Protein AF-A0A0C9YGK8-F1 (afdb_monomer_lite)

Structure (mmCIF, N/CA/C/O backbone):
data_AF-A0A0C9YGK8-F1
#
_entry.id   AF-A0A0C9YGK8-F1
#
loop_
_atom_site.group_PDB
_atom_site.id
_atom_site.type_symbol
_atom_site.label_atom_id
_atom_site.label_alt_id
_atom_site.label_comp_id
_atom_site.label_asym_id
_atom_site.label_entity_id
_atom_site.label_seq_id
_atom_site.pdbx_PDB_ins_code
_atom_site.Cartn_x
_atom_site.Cartn_y
_atom_site.Cartn_z
_atom_site.occupancy
_atom_site.B_iso_or_equiv
_atom_site.auth_seq_id
_atom_site.auth_comp_id
_atom_site.auth_asym_id
_atom_site.auth_atom_id
_atom_site.pdbx_PDB_model_num
ATOM 1 N N . ILE A 1 1 ? -6.497 5.116 15.812 1.00 71.75 1 ILE A N 1
ATOM 2 C CA . ILE A 1 1 ? -5.625 4.106 15.152 1.00 71.75 1 ILE A CA 1
ATOM 3 C C . ILE A 1 1 ? -4.418 4.840 14.578 1.00 71.75 1 ILE A 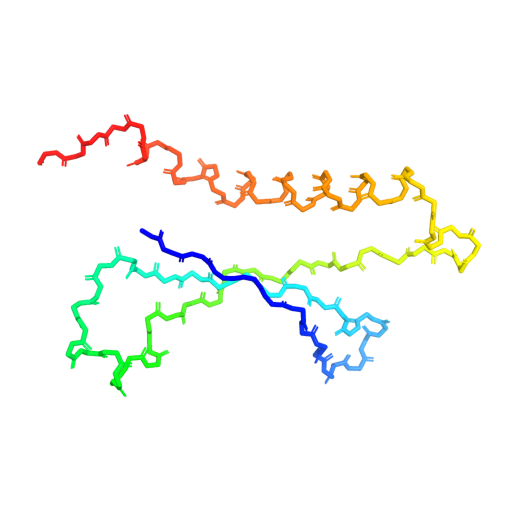C 1
ATOM 5 O O . ILE A 1 1 ? -4.626 5.854 13.929 1.00 71.75 1 ILE A O 1
ATOM 9 N N . ILE A 1 2 ? -3.193 4.381 14.843 1.00 76.12 2 ILE A N 1
ATOM 10 C CA . ILE A 1 2 ? -1.950 4.921 14.265 1.00 76.12 2 ILE A CA 1
ATOM 11 C C . ILE A 1 2 ? -1.329 3.832 13.388 1.00 76.12 2 ILE A C 1
ATOM 13 O O . ILE A 1 2 ? -1.400 2.651 13.723 1.00 76.12 2 ILE A O 1
ATOM 17 N N . ILE A 1 3 ? -0.746 4.219 12.254 1.00 74.94 3 ILE A N 1
ATOM 18 C CA . ILE A 1 3 ? -0.103 3.295 11.317 1.00 74.94 3 ILE A CA 1
ATOM 19 C C . ILE A 1 3 ? 1.329 3.746 11.068 1.00 74.94 3 ILE A C 1
ATOM 21 O O . ILE A 1 3 ? 1.577 4.931 10.858 1.00 74.94 3 ILE A O 1
ATOM 25 N N . GLY A 1 4 ? 2.250 2.786 11.055 1.00 77.44 4 GLY A N 1
ATOM 26 C CA . GLY A 1 4 ? 3.630 2.986 10.632 1.00 77.44 4 GLY A CA 1
ATOM 27 C C . GLY A 1 4 ? 3.972 2.043 9.488 1.00 77.44 4 GLY A C 1
ATOM 28 O O . GLY A 1 4 ? 3.590 0.878 9.509 1.00 77.44 4 GLY A O 1
ATOM 29 N N . SER A 1 5 ? 4.693 2.531 8.487 1.00 72.31 5 SER A N 1
ATOM 30 C CA . SER A 1 5 ? 5.299 1.691 7.455 1.00 72.31 5 SER A CA 1
ATOM 31 C C . SER A 1 5 ? 6.787 1.984 7.446 1.00 72.31 5 SER A C 1
ATOM 33 O O . SER A 1 5 ? 7.173 3.149 7.407 1.00 72.31 5 SER A O 1
ATOM 35 N N . ASP A 1 6 ? 7.603 0.936 7.460 1.00 73.25 6 ASP A N 1
ATOM 36 C CA . ASP A 1 6 ? 9.056 1.054 7.339 1.00 73.25 6 ASP A CA 1
ATOM 37 C C . ASP A 1 6 ? 9.557 0.217 6.159 1.00 73.25 6 ASP A C 1
ATOM 39 O O . ASP A 1 6 ? 8.905 -0.744 5.743 1.00 73.25 6 ASP A O 1
ATOM 43 N N . LYS A 1 7 ? 10.697 0.593 5.573 1.00 66.50 7 LYS A N 1
ATOM 44 C CA . LYS A 1 7 ? 11.314 -0.182 4.493 1.00 66.50 7 LYS A CA 1
ATOM 45 C C . LYS A 1 7 ? 12.213 -1.252 5.101 1.00 66.50 7 LYS A C 1
ATOM 47 O O . LYS A 1 7 ? 13.378 -0.984 5.376 1.00 66.50 7 LYS A O 1
ATOM 52 N N . THR A 1 8 ? 11.717 -2.484 5.204 1.00 64.00 8 THR A N 1
ATOM 53 C CA . THR A 1 8 ? 12.505 -3.594 5.751 1.00 64.00 8 THR A CA 1
ATOM 54 C C . THR A 1 8 ? 12.953 -4.578 4.669 1.00 64.00 8 THR A C 1
ATOM 56 O O . THR A 1 8 ? 12.284 -4.832 3.665 1.00 64.00 8 THR A O 1
ATOM 59 N N . THR A 1 9 ? 14.152 -5.124 4.854 1.00 55.41 9 THR A N 1
ATOM 60 C CA . THR A 1 9 ? 14.666 -6.230 4.040 1.00 55.41 9 THR A CA 1
ATOM 61 C C . THR A 1 9 ? 14.589 -7.483 4.898 1.00 55.41 9 THR A C 1
ATOM 63 O O . THR A 1 9 ? 15.244 -7.554 5.933 1.00 55.41 9 THR A O 1
ATOM 66 N N . VAL A 1 10 ? 13.764 -8.448 4.503 1.00 56.59 10 VAL A N 1
ATOM 67 C CA . VAL A 1 10 ? 13.618 -9.728 5.203 1.00 56.59 10 VAL A CA 1
ATOM 68 C C . VAL A 1 10 ? 14.525 -10.736 4.506 1.00 56.59 10 VAL A C 1
ATOM 70 O O . VAL A 1 10 ? 14.397 -10.943 3.305 1.00 56.59 10 VAL A O 1
ATOM 73 N N . SER A 1 11 ? 15.458 -11.361 5.223 1.00 48.78 11 SER A N 1
ATOM 74 C CA . SER A 1 11 ? 16.337 -12.395 4.669 1.00 48.78 11 SER A CA 1
ATOM 75 C C . SER A 1 11 ? 15.621 -13.750 4.610 1.00 48.78 11 SER A C 1
ATOM 77 O O . SER A 1 11 ? 15.809 -14.585 5.489 1.00 48.78 11 SER A O 1
ATOM 79 N N . VAL A 1 12 ? 14.781 -13.980 3.596 1.00 55.84 12 VAL A N 1
ATOM 80 C CA . VAL A 1 12 ? 14.173 -15.298 3.319 1.00 55.84 12 VAL A CA 1
ATOM 81 C C . VAL A 1 12 ? 14.510 -15.702 1.885 1.00 55.84 12 VAL A C 1
ATOM 83 O O . VAL A 1 12 ? 14.266 -14.948 0.962 1.00 55.84 12 VAL A O 1
ATOM 86 N N . ALA A 1 13 ? 15.081 -16.887 1.676 1.00 46.91 13 ALA A N 1
ATOM 87 C CA . ALA A 1 13 ? 15.797 -17.306 0.460 1.00 46.91 13 ALA A CA 1
ATOM 88 C C . ALA A 1 13 ? 15.010 -17.394 -0.883 1.00 46.91 13 ALA A C 1
ATOM 90 O O . ALA A 1 13 ? 15.457 -18.076 -1.801 1.00 46.91 13 ALA A O 1
ATOM 91 N N . MET A 1 14 ? 13.880 -16.704 -1.064 1.00 51.38 14 MET A N 1
ATOM 92 C CA . MET A 1 14 ? 13.110 -16.675 -2.317 1.00 51.38 14 MET A CA 1
ATOM 93 C C . MET A 1 14 ? 13.122 -15.286 -2.966 1.00 51.38 14 MET A C 1
ATOM 95 O O . MET A 1 14 ? 12.180 -14.536 -2.767 1.00 51.38 14 MET A O 1
ATOM 99 N N . GLY A 1 15 ? 14.147 -14.960 -3.771 1.00 61.78 15 GLY A N 1
ATOM 100 C CA . GLY A 1 15 ? 14.168 -13.980 -4.892 1.00 61.78 15 GLY A CA 1
ATOM 101 C C . GLY A 1 15 ? 13.757 -12.498 -4.679 1.00 61.78 15 GLY A C 1
ATOM 102 O O . GLY A 1 15 ? 14.362 -11.579 -5.250 1.00 61.78 15 GLY A O 1
ATOM 103 N N . GLN A 1 16 ? 12.738 -12.218 -3.871 1.00 60.12 16 GLN A N 1
ATOM 104 C CA . GLN A 1 16 ? 12.293 -10.912 -3.411 1.00 60.12 16 GLN A CA 1
ATOM 105 C C . GLN A 1 16 ? 12.383 -10.843 -1.880 1.00 60.12 16 GLN A C 1
ATOM 107 O O . GLN A 1 16 ? 11.511 -11.333 -1.176 1.00 60.12 16 GLN A O 1
ATOM 112 N N . ASN A 1 17 ? 13.433 -10.180 -1.386 1.00 67.38 17 ASN A N 1
ATOM 113 C CA . ASN A 1 17 ? 13.654 -9.924 0.046 1.00 67.38 17 ASN A CA 1
ATOM 114 C C . ASN A 1 17 ? 13.153 -8.559 0.524 1.00 67.38 17 ASN A C 1
ATOM 116 O O . ASN A 1 17 ? 13.221 -8.260 1.714 1.00 67.38 17 ASN A O 1
ATOM 120 N N . ASN A 1 18 ? 12.699 -7.698 -0.387 1.00 73.81 18 ASN A N 1
ATOM 121 C CA . ASN A 1 18 ? 12.412 -6.309 -0.056 1.00 73.81 18 ASN A CA 1
ATOM 122 C C . ASN A 1 18 ? 10.905 -6.116 0.053 1.00 73.81 18 ASN A C 1
ATOM 124 O O . ASN A 1 18 ? 10.199 -6.205 -0.955 1.00 73.81 18 ASN A O 1
ATOM 128 N N . TYR A 1 19 ? 10.447 -5.795 1.259 1.00 79.88 19 TYR A N 1
ATOM 129 C CA . TYR A 1 19 ? 9.039 -5.578 1.556 1.00 79.88 19 TYR A CA 1
ATOM 130 C C . TYR A 1 19 ? 8.848 -4.270 2.322 1.00 79.88 19 TYR A C 1
ATOM 132 O O . TYR A 1 19 ? 9.755 -3.765 2.981 1.00 79.88 19 TYR A O 1
ATOM 140 N N . TRP A 1 20 ? 7.648 -3.711 2.239 1.00 79.38 20 TRP A N 1
ATOM 141 C CA . TRP A 1 20 ? 7.195 -2.674 3.162 1.00 79.38 20 TRP A CA 1
ATOM 142 C C . TRP A 1 20 ? 6.203 -3.291 4.144 1.00 79.38 20 TRP A C 1
ATOM 144 O O . TRP A 1 20 ? 5.035 -3.468 3.786 1.00 79.38 20 TRP A O 1
ATOM 154 N N . PRO A 1 21 ? 6.636 -3.691 5.353 1.00 83.06 21 PRO A N 1
ATOM 155 C CA . PRO A 1 21 ? 5.708 -4.038 6.413 1.00 83.06 21 PRO A CA 1
ATOM 156 C C . PRO A 1 21 ? 4.863 -2.826 6.797 1.00 83.06 21 PRO A C 1
ATOM 158 O O . PRO A 1 21 ? 5.369 -1.720 6.996 1.00 83.06 21 PRO A O 1
ATOM 161 N N . VAL A 1 22 ? 3.566 -3.067 6.934 1.00 84.00 22 VAL A N 1
ATOM 162 C CA . VAL A 1 22 ? 2.601 -2.111 7.467 1.00 84.00 22 VAL A CA 1
ATOM 163 C C . VAL A 1 22 ? 2.267 -2.540 8.887 1.00 84.00 22 VAL A C 1
ATOM 165 O O . VAL A 1 22 ? 1.789 -3.652 9.106 1.00 84.00 22 VAL A O 1
ATOM 168 N N . TYR A 1 23 ? 2.511 -1.658 9.846 1.00 83.75 23 TYR A N 1
ATOM 169 C CA . TYR A 1 23 ? 2.235 -1.853 11.263 1.00 83.75 23 TYR A CA 1
ATOM 170 C C . TYR A 1 23 ? 1.029 -1.027 11.697 1.00 83.75 23 TYR A C 1
ATOM 172 O O . TYR A 1 23 ? 0.899 0.141 11.335 1.00 83.75 23 TYR A O 1
ATOM 180 N N . LEU A 1 24 ? 0.175 -1.622 12.521 1.00 81.06 24 LEU A N 1
ATOM 181 C CA . LEU A 1 24 ? -1.021 -1.006 13.077 1.00 81.06 24 LEU A CA 1
ATOM 182 C C . LEU A 1 24 ? -0.910 -0.927 14.598 1.00 81.06 24 LEU A C 1
ATOM 184 O O . LEU A 1 24 ? -0.606 -1.933 15.238 1.00 81.06 24 LEU A O 1
ATOM 188 N N . SER A 1 25 ? -1.213 0.233 15.179 1.00 77.81 25 SER A N 1
ATOM 189 C CA . SER A 1 25 ? -1.356 0.398 16.625 1.00 77.81 25 SER A CA 1
ATOM 190 C C . SER A 1 25 ? -2.637 1.135 17.018 1.00 77.81 25 SER A C 1
ATOM 192 O O . SER A 1 25 ? -3.213 1.940 16.274 1.00 77.81 25 SER A O 1
ATOM 194 N N . ILE A 1 26 ? -3.125 0.843 18.223 1.00 70.81 26 ILE A N 1
ATOM 195 C CA . ILE A 1 26 ? -4.293 1.512 18.796 1.00 70.81 26 ILE A CA 1
ATOM 196 C C . ILE A 1 26 ? -3.832 2.878 19.311 1.00 70.81 26 ILE A C 1
ATOM 198 O O . ILE A 1 26 ? -3.231 3.004 20.371 1.00 70.81 26 ILE A O 1
ATOM 202 N N . GLY A 1 27 ? -4.072 3.917 18.515 1.00 63.25 27 GLY A N 1
ATOM 203 C CA . GLY A 1 27 ? -3.736 5.298 18.859 1.00 63.25 27 GLY A CA 1
ATOM 204 C C . GLY A 1 27 ? -4.655 5.875 19.928 1.00 63.25 27 GLY A C 1
ATOM 205 O O . GLY A 1 27 ? -5.562 6.612 19.569 1.00 63.25 27 GLY A O 1
ATOM 206 N N . ASN A 1 28 ? -4.453 5.475 21.185 1.00 56.81 28 ASN A N 1
ATOM 207 C CA . ASN A 1 28 ? -4.872 6.167 22.412 1.00 56.81 28 ASN A CA 1
ATOM 208 C C . ASN A 1 28 ? -4.292 5.449 23.653 1.00 56.81 28 ASN A C 1
ATOM 210 O O . ASN A 1 28 ? -5.011 5.125 24.596 1.00 56.81 28 ASN A O 1
ATOM 214 N N . ILE A 1 29 ? -3.005 5.095 23.629 1.00 55.44 29 ILE A N 1
ATOM 215 C CA . ILE A 1 29 ? -2.355 4.450 24.777 1.00 55.44 29 ILE A CA 1
ATOM 216 C C . ILE A 1 29 ? -1.689 5.564 25.579 1.00 55.44 29 ILE A C 1
ATOM 218 O O . ILE A 1 29 ? -0.766 6.216 25.093 1.00 55.44 29 ILE A O 1
ATOM 222 N N . HIS A 1 30 ? -2.203 5.820 26.781 1.00 51.53 30 HIS A N 1
ATOM 223 C CA . HIS A 1 30 ? -1.670 6.835 27.683 1.00 51.53 30 HIS A CA 1
ATOM 224 C C . HIS A 1 30 ? -0.169 6.591 27.927 1.00 51.53 30 HIS A C 1
ATOM 226 O O . HIS A 1 30 ? 0.259 5.453 28.131 1.00 51.53 30 HIS A O 1
ATOM 232 N N . ASN A 1 31 ? 0.617 7.672 27.888 1.00 55.09 31 ASN A N 1
ATOM 233 C CA . ASN A 1 31 ? 2.088 7.713 27.862 1.00 55.09 31 ASN A CA 1
ATOM 234 C C . ASN A 1 31 ? 2.778 6.784 28.889 1.00 55.09 31 ASN A C 1
ATOM 236 O O . ASN A 1 31 ? 3.856 6.258 28.640 1.00 55.09 31 ASN A O 1
ATOM 240 N N . ASN A 1 32 ? 2.113 6.499 30.011 1.00 54.06 32 ASN A N 1
ATOM 241 C CA . ASN A 1 32 ? 2.624 5.654 31.091 1.00 54.06 32 ASN A CA 1
ATOM 242 C C . ASN A 1 32 ? 2.747 4.148 30.748 1.00 54.06 32 ASN A C 1
ATOM 244 O O . ASN A 1 32 ? 3.348 3.397 31.508 1.00 54.06 32 ASN A O 1
ATOM 248 N N . VAL A 1 33 ? 2.185 3.686 29.620 1.00 52.75 33 VAL A N 1
ATOM 249 C CA . VAL A 1 33 ? 2.189 2.265 29.197 1.00 52.75 33 VAL A CA 1
ATOM 250 C C . VAL A 1 33 ? 3.083 2.021 27.966 1.00 52.75 33 VAL A C 1
ATOM 252 O O . VAL A 1 33 ? 3.300 0.876 27.574 1.00 52.75 33 VAL A O 1
ATOM 255 N N . GLN A 1 34 ? 3.679 3.066 27.372 1.00 53.03 34 GLN A N 1
ATOM 256 C CA . GLN A 1 34 ? 4.541 2.939 26.182 1.00 53.03 34 GLN A CA 1
ATOM 257 C C . GLN A 1 34 ? 5.735 1.995 26.389 1.00 53.03 34 GLN A C 1
ATOM 259 O O . GLN A 1 34 ? 6.123 1.286 25.463 1.00 53.03 34 GLN A O 1
ATOM 264 N N . GLN A 1 35 ? 6.277 1.922 27.607 1.00 56.59 35 GLN A N 1
ATOM 265 C CA . GLN A 1 35 ? 7.455 1.106 27.905 1.00 56.59 35 GLN A CA 1
ATOM 266 C C . GLN A 1 35 ? 7.144 -0.390 28.106 1.00 56.59 35 GLN A C 1
ATOM 268 O O . GLN A 1 35 ? 8.047 -1.215 28.020 1.00 56.59 35 GLN A O 1
ATOM 273 N N . ALA A 1 36 ? 5.874 -0.762 28.317 1.00 53.50 36 ALA A N 1
ATOM 274 C CA . ALA A 1 36 ? 5.455 -2.148 28.566 1.00 53.50 36 ALA A CA 1
ATOM 275 C C . ALA A 1 36 ? 4.841 -2.849 27.332 1.00 53.50 36 ALA A C 1
ATOM 277 O O . ALA A 1 36 ? 4.514 -4.034 27.389 1.00 53.50 36 ALA A O 1
ATOM 278 N N . HIS A 1 37 ? 4.653 -2.141 26.210 1.00 57.59 37 HIS A N 1
ATOM 279 C CA . HIS A 1 37 ? 3.656 -2.515 25.202 1.00 57.59 37 HIS A CA 1
ATOM 280 C C . HIS A 1 37 ? 4.216 -2.987 23.843 1.00 57.59 37 HIS A C 1
ATOM 282 O O . HIS A 1 37 ? 3.731 -2.580 22.786 1.00 57.59 37 HIS A O 1
ATOM 288 N N . TRP A 1 38 ? 5.130 -3.962 23.828 1.00 55.06 38 TRP A N 1
ATOM 289 C CA . TRP A 1 38 ? 5.464 -4.709 22.594 1.00 55.06 38 TRP A CA 1
ATOM 290 C C . TRP A 1 38 ? 4.234 -5.359 21.911 1.00 55.06 38 TRP A C 1
ATOM 292 O O . TRP A 1 38 ? 4.268 -5.651 20.722 1.00 55.06 38 TRP A O 1
ATOM 302 N N . ASN A 1 39 ? 3.104 -5.516 22.618 1.00 56.72 39 ASN A N 1
ATOM 303 C CA . ASN A 1 39 ? 1.865 -6.099 22.081 1.00 56.72 39 ASN A CA 1
ATOM 304 C C . ASN A 1 39 ? 0.913 -5.131 21.336 1.00 56.72 39 ASN A C 1
ATOM 306 O O . ASN A 1 39 ? -0.138 -5.573 20.870 1.00 56.72 39 ASN A O 1
ATOM 310 N N . ALA A 1 40 ? 1.220 -3.828 21.246 1.00 64.75 40 ALA A N 1
ATOM 311 C CA . ALA A 1 40 ? 0.284 -2.798 20.733 1.00 64.75 40 ALA A CA 1
ATOM 312 C C . ALA A 1 40 ? 0.390 -2.663 19.230 1.00 64.75 40 ALA A C 1
ATOM 314 O O . ALA A 1 40 ? -0.501 -2.113 18.588 1.00 64.75 40 ALA A O 1
ATOM 315 N N . ILE A 1 41 ? 1.523 -3.112 18.706 1.00 71.44 41 ILE A N 1
ATOM 316 C CA . ILE A 1 41 ? 1.904 -2.999 17.321 1.00 71.44 41 ILE A CA 1
ATOM 317 C C . ILE A 1 41 ? 1.643 -4.368 16.709 1.00 71.44 41 ILE A C 1
ATOM 319 O O . ILE A 1 41 ? 2.283 -5.359 17.057 1.00 71.44 41 ILE A O 1
ATOM 323 N N . LYS A 1 42 ? 0.663 -4.434 15.814 1.00 79.50 42 LYS A N 1
ATOM 324 C CA . LYS A 1 42 ? 0.370 -5.630 15.029 1.00 79.50 42 LYS A CA 1
ATOM 325 C C . LYS A 1 42 ? 0.857 -5.410 13.607 1.00 79.50 42 LYS A C 1
ATOM 327 O O . LYS A 1 42 ? 0.587 -4.373 13.005 1.00 79.50 42 LYS A O 1
ATOM 332 N N . LEU A 1 43 ? 1.586 -6.385 13.075 1.00 81.88 43 LEU A N 1
ATOM 333 C CA . LEU A 1 43 ? 1.915 -6.419 11.657 1.00 81.88 43 LEU A CA 1
ATOM 334 C C . LEU A 1 43 ? 0.632 -6.719 10.873 1.00 81.88 43 LEU A C 1
ATOM 336 O O . LEU A 1 43 ? -0.019 -7.733 11.112 1.00 81.88 43 LEU A O 1
ATOM 340 N N . LEU A 1 44 ? 0.276 -5.819 9.966 1.00 83.19 44 LEU A N 1
ATOM 341 C CA . LEU A 1 44 ? -0.969 -5.858 9.208 1.00 83.19 44 LEU A CA 1
ATOM 342 C C . LEU A 1 44 ? -0.776 -6.482 7.824 1.00 83.19 44 LEU A C 1
ATOM 344 O O . LEU A 1 44 ? -1.610 -7.265 7.382 1.00 83.19 44 LEU A O 1
ATOM 348 N N . ALA A 1 45 ? 0.315 -6.137 7.136 1.00 84.50 45 ALA A N 1
ATOM 349 C CA . ALA A 1 45 ? 0.611 -6.643 5.798 1.00 84.50 45 ALA A CA 1
ATOM 350 C C . ALA A 1 45 ? 2.097 -6.493 5.447 1.00 84.50 45 ALA A C 1
ATOM 352 O O . ALA A 1 45 ? 2.782 -5.631 5.995 1.00 84.50 45 ALA A O 1
ATOM 353 N N . PHE A 1 46 ? 2.563 -7.279 4.475 1.00 83.31 46 PHE A N 1
ATOM 354 C CA . PHE A 1 46 ? 3.819 -7.046 3.764 1.00 83.31 46 PHE A CA 1
ATOM 355 C C . PHE A 1 46 ? 3.516 -6.602 2.339 1.00 83.31 46 PHE A C 1
ATOM 357 O O . PHE A 1 46 ? 2.938 -7.356 1.556 1.00 83.31 46 PHE A O 1
ATOM 364 N N . LEU A 1 47 ? 3.920 -5.386 1.985 1.00 84.94 47 LEU A N 1
ATOM 365 C CA . LEU A 1 47 ? 3.760 -4.883 0.632 1.00 84.94 47 LEU A CA 1
ATOM 366 C C . LEU A 1 47 ? 4.973 -5.249 -0.219 1.00 84.94 47 LEU A C 1
ATOM 368 O O . LEU A 1 47 ? 6.107 -4.921 0.134 1.00 84.94 47 LEU A O 1
ATOM 372 N N . ALA A 1 48 ? 4.738 -5.906 -1.353 1.00 82.12 48 ALA A N 1
ATOM 373 C CA . ALA A 1 48 ? 5.796 -6.187 -2.312 1.00 82.12 48 ALA A CA 1
ATOM 374 C C . ALA A 1 48 ? 6.300 -4.880 -2.937 1.00 82.12 48 ALA A C 1
ATOM 376 O O . ALA A 1 48 ? 5.510 -4.048 -3.391 1.00 82.12 48 ALA A O 1
ATOM 377 N N . ILE A 1 49 ? 7.621 -4.704 -2.988 1.00 83.06 49 ILE A N 1
ATOM 378 C CA . ILE A 1 49 ? 8.219 -3.571 -3.693 1.00 83.06 49 ILE A CA 1
ATOM 379 C C . ILE A 1 49 ? 8.407 -3.976 -5.158 1.00 83.06 49 ILE A C 1
ATOM 381 O O . ILE A 1 49 ? 9.232 -4.854 -5.437 1.00 83.06 49 ILE A O 1
ATOM 385 N N . PRO A 1 50 ? 7.693 -3.348 -6.111 1.00 85.31 50 PRO A N 1
ATOM 386 C CA . PRO A 1 50 ? 7.848 -3.691 -7.515 1.00 85.31 50 PRO A CA 1
ATOM 387 C C . PRO A 1 50 ? 9.280 -3.379 -7.959 1.00 85.31 50 PRO A C 1
ATOM 389 O O . PRO A 1 50 ? 9.838 -2.322 -7.645 1.00 85.31 50 PRO A O 1
ATOM 392 N N . LYS A 1 51 ? 9.879 -4.322 -8.687 1.00 84.81 51 LYS A N 1
ATOM 393 C CA . LYS A 1 51 ? 11.194 -4.170 -9.312 1.00 84.81 51 LYS A CA 1
ATOM 394 C C . LYS A 1 51 ? 10.994 -3.864 -10.790 1.00 84.81 51 LYS A C 1
ATOM 396 O O . LYS A 1 51 ? 10.140 -4.460 -11.436 1.00 84.81 51 LYS A O 1
ATOM 401 N N . VAL A 1 52 ? 11.809 -2.963 -11.319 1.00 87.00 52 VAL A N 1
ATOM 402 C CA . VAL A 1 52 ? 11.851 -2.638 -12.746 1.00 87.00 52 VAL A CA 1
ATOM 403 C C . VAL A 1 52 ? 13.288 -2.766 -13.242 1.00 87.00 52 VAL A C 1
ATOM 405 O O . VAL A 1 52 ? 14.228 -2.727 -12.444 1.00 87.00 52 VAL A O 1
ATOM 408 N N . ALA A 1 53 ? 13.472 -2.951 -14.550 1.00 88.31 53 ALA A N 1
ATOM 409 C CA . ALA A 1 53 ? 14.799 -2.940 -15.155 1.00 88.31 53 ALA A CA 1
ATOM 410 C C . ALA A 1 53 ? 15.543 -1.642 -14.797 1.00 88.31 53 ALA A C 1
ATOM 412 O O . ALA A 1 53 ? 14.939 -0.572 -14.779 1.00 88.31 53 ALA A O 1
ATOM 413 N N . LYS A 1 54 ? 16.861 -1.729 -14.569 1.00 85.31 54 LYS A N 1
ATOM 414 C CA . LYS A 1 54 ? 17.700 -0.607 -14.099 1.00 85.31 54 LYS A CA 1
ATOM 415 C C . LYS A 1 54 ? 17.544 0.676 -14.931 1.00 85.31 54 LYS A C 1
ATOM 417 O O . LYS A 1 54 ? 17.635 1.761 -14.389 1.00 85.31 54 LYS A O 1
ATOM 422 N N . LYS A 1 55 ? 17.246 0.556 -16.228 1.00 87.00 55 LYS A N 1
ATOM 423 C CA . LYS A 1 55 ? 16.982 1.696 -17.124 1.00 87.00 55 LYS A CA 1
ATOM 424 C C . LYS A 1 55 ? 15.742 2.537 -16.771 1.00 87.00 55 LYS A C 1
ATOM 426 O O . LYS A 1 55 ? 15.621 3.640 -17.277 1.00 87.00 55 LYS A O 1
ATOM 431 N N . TYR A 1 56 ? 14.833 2.025 -15.943 1.00 85.06 56 TYR A N 1
ATOM 432 C CA . TYR A 1 56 ? 13.563 2.673 -15.593 1.00 85.06 56 TYR A CA 1
ATOM 433 C C . TYR A 1 56 ? 13.448 2.998 -14.095 1.00 85.06 56 TYR A C 1
ATOM 435 O O . TYR A 1 56 ? 12.365 3.323 -13.618 1.00 85.06 56 TYR A O 1
ATOM 443 N N . THR A 1 57 ? 14.531 2.883 -13.318 1.00 82.81 57 THR A N 1
ATOM 444 C CA . THR A 1 57 ? 14.487 3.145 -11.866 1.00 82.81 57 THR A CA 1
ATOM 445 C C . THR A 1 57 ? 14.133 4.589 -11.538 1.00 82.81 57 THR A C 1
ATOM 447 O O . THR A 1 57 ? 13.435 4.836 -10.555 1.00 82.81 57 THR A O 1
ATOM 450 N N . ASP A 1 58 ? 14.565 5.516 -12.388 1.00 85.88 58 ASP A N 1
ATOM 451 C CA . ASP A 1 58 ? 14.375 6.960 -12.230 1.00 85.88 58 ASP A CA 1
ATOM 452 C C . ASP A 1 58 ? 13.282 7.506 -13.163 1.00 85.88 58 ASP A C 1
ATOM 454 O O . ASP A 1 58 ? 13.130 8.713 -13.321 1.00 85.88 58 ASP A O 1
ATOM 458 N N . ASP A 1 59 ? 12.495 6.611 -13.770 1.00 92.00 59 ASP A N 1
ATOM 459 C CA . ASP A 1 59 ? 11.395 6.980 -14.654 1.00 92.00 59 ASP A CA 1
ATOM 460 C C . ASP A 1 59 ? 10.206 7.543 -13.843 1.00 92.00 59 ASP A C 1
ATOM 462 O O . ASP A 1 59 ? 9.658 6.837 -12.986 1.00 92.00 59 ASP A O 1
ATOM 466 N N . PRO A 1 60 ? 9.746 8.782 -14.100 1.00 91.94 60 PRO A N 1
ATOM 467 C CA . PRO A 1 60 ? 8.649 9.394 -13.350 1.00 91.94 60 PRO A CA 1
ATOM 468 C C . PRO A 1 60 ? 7.346 8.583 -13.357 1.00 91.94 60 PRO A C 1
ATOM 470 O O . PRO A 1 60 ? 6.622 8.578 -12.356 1.00 91.94 60 PRO A O 1
ATOM 473 N N . MET A 1 61 ? 7.046 7.861 -14.443 1.00 91.31 61 MET A N 1
ATOM 474 C CA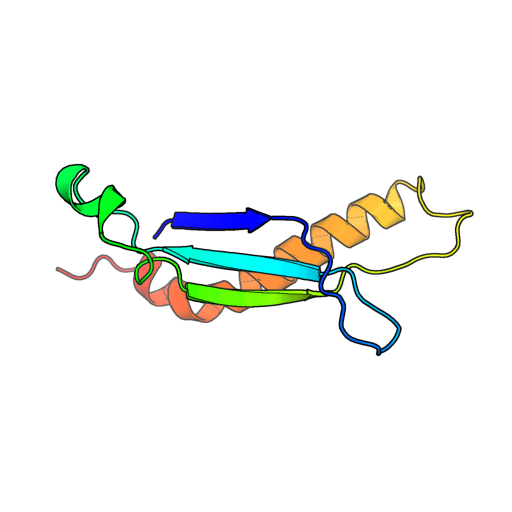 . MET A 1 61 ? 5.869 6.991 -14.514 1.00 91.31 61 MET A CA 1
ATOM 475 C C . MET A 1 61 ? 6.018 5.800 -13.574 1.00 91.31 61 MET A 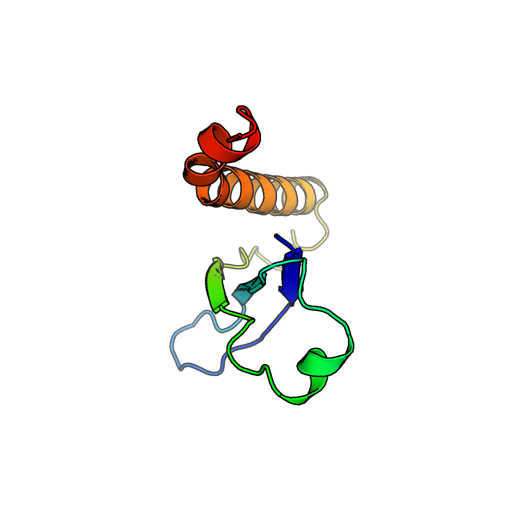C 1
ATOM 477 O O . MET A 1 61 ? 5.056 5.435 -12.897 1.00 91.31 61 MET A O 1
ATOM 481 N N . PHE A 1 62 ? 7.218 5.227 -13.456 1.00 88.75 62 PHE A N 1
ATOM 482 C CA . PHE A 1 62 ? 7.470 4.154 -12.496 1.00 88.75 62 PHE A CA 1
ATOM 483 C C . PHE A 1 62 ? 7.328 4.632 -11.043 1.00 88.75 62 PHE A C 1
ATOM 485 O O . PHE A 1 62 ? 6.755 3.934 -10.199 1.00 88.75 62 PHE A O 1
ATOM 492 N N . TRP A 1 63 ? 7.775 5.852 -10.741 1.00 88.19 63 TRP A N 1
ATOM 493 C CA . TRP A 1 63 ? 7.566 6.469 -9.428 1.00 88.19 63 TRP A CA 1
ATOM 494 C C . TRP A 1 63 ? 6.084 6.698 -9.125 1.00 88.19 63 TRP A C 1
ATOM 496 O O . TRP A 1 63 ? 5.629 6.405 -8.015 1.00 88.19 63 TRP A O 1
ATOM 506 N N . HIS A 1 64 ? 5.321 7.183 -10.105 1.00 91.81 64 HIS A N 1
ATOM 507 C CA . HIS A 1 64 ? 3.879 7.363 -9.974 1.00 91.81 64 HIS A CA 1
ATOM 508 C C . HIS A 1 64 ? 3.159 6.027 -9.762 1.00 91.81 64 HIS A C 1
ATOM 510 O O . HIS A 1 64 ? 2.382 5.894 -8.818 1.00 91.81 64 HIS A O 1
ATOM 516 N N . PHE A 1 65 ? 3.498 5.012 -10.558 1.00 90.31 65 PHE A N 1
ATOM 517 C CA . PHE A 1 65 ? 2.979 3.654 -10.419 1.00 90.31 65 PHE A CA 1
ATOM 518 C C . PHE A 1 65 ? 3.217 3.094 -9.011 1.00 90.31 65 PHE A C 1
ATOM 520 O O . PHE A 1 65 ? 2.292 2.585 -8.383 1.00 90.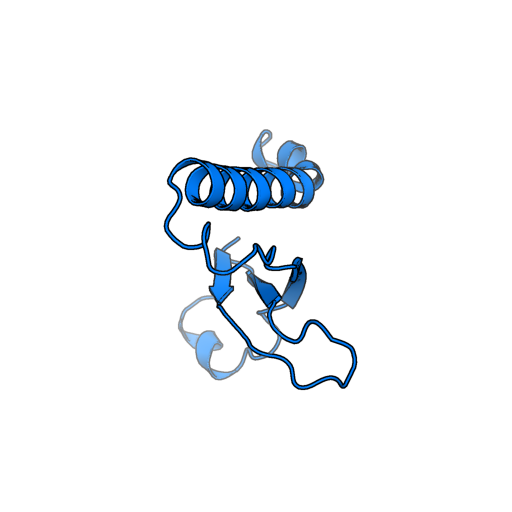31 65 PHE A O 1
ATOM 527 N N . LYS A 1 66 ? 4.429 3.246 -8.461 1.00 87.06 66 LYS A N 1
ATOM 528 C CA . LYS A 1 66 ? 4.742 2.812 -7.089 1.00 87.06 66 LYS A CA 1
ATOM 529 C C . LYS A 1 66 ? 3.860 3.487 -6.042 1.00 87.06 66 LYS A C 1
ATOM 531 O O . LYS A 1 66 ? 3.378 2.816 -5.130 1.00 87.06 66 LYS A O 1
ATOM 536 N N . LYS A 1 67 ? 3.644 4.800 -6.168 1.00 87.94 67 LYS A N 1
ATOM 537 C CA . LYS A 1 67 ? 2.757 5.549 -5.266 1.00 87.94 67 LYS A CA 1
ATOM 538 C C . LYS A 1 67 ? 1.310 5.074 -5.400 1.00 87.94 67 LYS A C 1
ATOM 540 O O . LYS A 1 67 ? 0.673 4.792 -4.391 1.00 87.94 67 LYS A O 1
ATOM 545 N N . GLN A 1 68 ? 0.807 4.929 -6.626 1.00 91.38 68 GLN A N 1
ATOM 546 C CA . GLN A 1 68 ? -0.551 4.441 -6.879 1.00 91.38 68 GLN A CA 1
ATOM 547 C C . GLN A 1 68 ? -0.769 3.037 -6.318 1.00 91.38 68 GLN A C 1
ATOM 549 O O . GLN A 1 68 ? -1.790 2.788 -5.681 1.00 91.38 68 GLN A O 1
ATOM 554 N N . LEU A 1 69 ? 0.198 2.138 -6.507 1.00 90.50 69 LEU A N 1
ATOM 555 C CA . LEU A 1 69 ? 0.151 0.783 -5.972 1.00 90.50 69 LEU A CA 1
ATOM 556 C C . LEU A 1 69 ? 0.057 0.801 -4.443 1.00 90.50 69 LEU A C 1
ATOM 558 O O . LEU A 1 69 ? -0.817 0.147 -3.878 1.00 90.50 69 LEU A O 1
ATOM 562 N N . PHE A 1 70 ? 0.907 1.597 -3.785 1.00 85.94 70 PHE A N 1
ATOM 563 C CA . PHE A 1 70 ? 0.867 1.769 -2.334 1.00 85.94 70 PHE A CA 1
ATOM 564 C C . PHE A 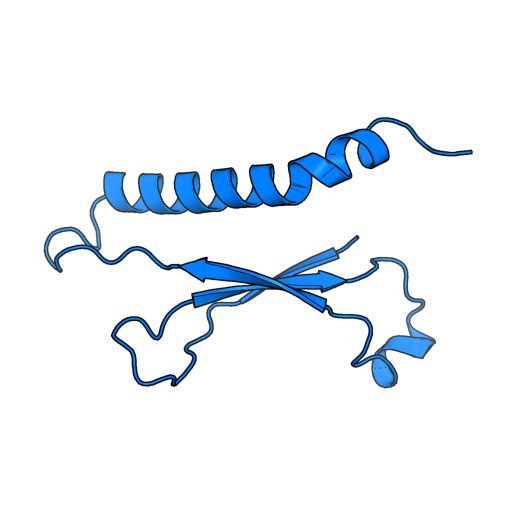1 70 ? -0.503 2.260 -1.859 1.00 85.94 70 PHE A C 1
ATOM 566 O O . PHE A 1 70 ? -1.130 1.616 -1.021 1.00 85.94 70 PHE A O 1
ATOM 573 N N . HIS A 1 71 ? -1.002 3.357 -2.434 1.00 88.50 71 HIS A N 1
ATOM 574 C CA . HIS A 1 71 ? -2.296 3.919 -2.051 1.00 88.50 71 HIS A CA 1
ATOM 575 C C . HIS A 1 71 ? -3.452 2.951 -2.308 1.00 88.50 71 HIS A C 1
ATOM 577 O O . HIS A 1 71 ? -4.314 2.807 -1.450 1.00 88.50 71 HIS A O 1
ATOM 583 N N . THR A 1 72 ? -3.447 2.236 -3.433 1.00 90.62 72 THR A N 1
ATOM 584 C CA . THR A 1 72 ? -4.508 1.278 -3.780 1.00 90.62 72 THR A CA 1
ATOM 585 C C . THR A 1 72 ? -4.579 0.140 -2.771 1.00 90.62 72 THR A C 1
ATOM 587 O O . THR A 1 72 ? -5.662 -0.192 -2.283 1.00 90.62 72 THR A O 1
ATOM 590 N N . VAL A 1 73 ? -3.431 -0.443 -2.412 1.00 88.31 73 VAL A N 1
ATOM 591 C CA . VAL A 1 73 ? -3.408 -1.508 -1.406 1.00 88.31 73 VAL A CA 1
ATOM 592 C C . VAL A 1 73 ? -3.811 -0.966 -0.040 1.00 88.31 73 VAL A C 1
ATOM 594 O O . VAL A 1 73 ? -4.594 -1.606 0.657 1.00 88.31 73 VAL A O 1
ATOM 597 N N . MET A 1 74 ? -3.367 0.237 0.317 1.00 86.12 74 MET A N 1
ATOM 598 C CA . MET A 1 74 ? -3.740 0.863 1.580 1.00 86.12 74 MET A CA 1
ATOM 599 C C . MET A 1 74 ? -5.249 1.118 1.678 1.00 86.12 74 MET A C 1
ATOM 601 O O . MET A 1 74 ? -5.879 0.768 2.674 1.00 86.12 74 MET A O 1
ATOM 605 N N . THR A 1 75 ? -5.861 1.643 0.616 1.00 88.94 75 THR A N 1
ATOM 606 C CA . THR A 1 75 ? -7.316 1.798 0.512 1.00 88.94 75 THR A CA 1
ATOM 607 C C . THR A 1 75 ? -8.024 0.454 0.632 1.00 88.94 75 THR A C 1
ATOM 609 O O . THR A 1 75 ? -9.054 0.366 1.297 1.00 88.94 75 THR A O 1
ATOM 612 N N . ARG A 1 76 ? -7.480 -0.611 0.029 1.00 89.12 76 ARG A N 1
ATOM 613 C CA . ARG A 1 76 ? -8.067 -1.949 0.139 1.00 89.12 76 ARG A CA 1
ATOM 614 C C . ARG A 1 76 ? -7.995 -2.486 1.566 1.00 89.12 76 ARG A C 1
ATOM 616 O O . ARG A 1 76 ? -9.002 -2.991 2.051 1.00 89.12 76 ARG A O 1
ATOM 623 N N . ILE A 1 77 ? -6.861 -2.330 2.244 1.00 86.00 77 ILE A N 1
ATOM 624 C CA . ILE A 1 77 ? -6.684 -2.726 3.648 1.00 86.00 77 ILE A CA 1
ATOM 625 C C . ILE A 1 77 ? -7.669 -1.970 4.552 1.00 86.00 77 ILE A C 1
ATOM 627 O O . ILE A 1 77 ? -8.296 -2.579 5.412 1.00 86.00 77 ILE A O 1
ATOM 631 N N . PHE A 1 78 ? -7.861 -0.667 4.327 1.00 83.88 78 PHE A N 1
ATOM 632 C CA . PHE A 1 78 ? -8.787 0.145 5.126 1.00 83.88 78 PHE A CA 1
ATOM 633 C C . PHE A 1 78 ? -10.245 0.073 4.702 1.00 83.88 78 PHE A C 1
ATOM 635 O O . PHE A 1 78 ? -11.097 0.613 5.403 1.00 83.88 78 PHE A O 1
ATOM 642 N N . SER A 1 79 ? -10.563 -0.594 3.595 1.00 87.81 79 SER A N 1
ATOM 643 C CA . SER A 1 79 ? -11.943 -0.674 3.116 1.00 87.81 79 SER A CA 1
ATOM 644 C C . SER A 1 79 ? -12.890 -1.276 4.158 1.00 87.81 79 SER A C 1
ATOM 646 O O . SER A 1 79 ? -14.015 -0.810 4.278 1.00 87.81 79 SER A O 1
ATOM 648 N N . THR A 1 80 ? -12.411 -2.220 4.973 1.00 82.44 80 THR A N 1
ATOM 649 C CA . THR A 1 80 ? -13.175 -2.843 6.067 1.00 82.44 80 THR A CA 1
ATOM 650 C C . THR A 1 80 ? -13.339 -1.942 7.292 1.00 82.44 80 THR A C 1
ATOM 652 O O . THR A 1 80 ? -14.287 -2.104 8.050 1.00 82.44 80 THR A O 1
ATOM 655 N N . LEU A 1 81 ? -12.431 -0.985 7.497 1.00 79.31 81 LEU A N 1
ATOM 656 C CA . LEU A 1 81 ? -12.493 -0.012 8.591 1.00 79.31 81 LEU A CA 1
ATOM 657 C C . LEU A 1 81 ? -13.318 1.225 8.226 1.00 79.31 81 LEU A C 1
ATOM 659 O O . LEU A 1 81 ? -13.697 1.985 9.114 1.00 79.31 81 LEU A O 1
ATOM 663 N N . LYS A 1 82 ? -13.596 1.432 6.934 1.00 82.38 82 LYS A N 1
ATOM 664 C CA . LYS A 1 82 ? -14.276 2.624 6.421 1.00 82.38 82 LYS A CA 1
ATOM 665 C C . LYS A 1 82 ? -15.643 2.833 7.072 1.00 82.38 82 LYS A C 1
ATOM 667 O O . LYS A 1 82 ? -15.907 3.939 7.533 1.00 82.38 82 LYS A O 1
ATOM 672 N N . ASP A 1 83 ? -16.454 1.783 7.181 1.00 78.19 83 ASP A N 1
ATOM 673 C CA . ASP A 1 83 ? -17.805 1.874 7.753 1.00 78.19 83 ASP A CA 1
ATOM 674 C C . ASP A 1 83 ? -17.766 2.342 9.219 1.00 78.19 83 ASP A C 1
ATOM 676 O O . ASP A 1 83 ? -18.486 3.264 9.607 1.00 78.19 83 ASP A O 1
ATOM 680 N N . GLY A 1 84 ? -16.835 1.791 10.008 1.00 77.69 84 GLY A N 1
ATOM 681 C CA . GLY A 1 84 ? -16.605 2.183 11.403 1.00 77.69 84 GLY A CA 1
ATOM 682 C C . GLY A 1 84 ? -15.914 3.541 11.588 1.00 77.69 84 GLY A C 1
ATOM 683 O O . GLY A 1 84 ? -15.900 4.068 12.694 1.00 77.69 84 GLY A O 1
ATOM 684 N N . MET A 1 85 ? -15.340 4.124 10.529 1.00 80.00 85 MET A N 1
ATOM 685 C CA . MET A 1 85 ? -14.787 5.486 10.543 1.00 80.00 85 MET A CA 1
ATOM 686 C C . MET A 1 85 ? -15.812 6.544 10.120 1.00 80.00 85 MET A C 1
ATOM 688 O O . MET A 1 85 ? -15.644 7.715 10.453 1.00 80.00 85 MET A O 1
ATOM 692 N N . THR A 1 86 ? -16.851 6.160 9.373 1.00 80.44 86 THR A N 1
ATOM 693 C CA . THR A 1 86 ? -17.890 7.088 8.897 1.00 80.44 86 THR A CA 1
ATOM 694 C C . THR A 1 86 ? -19.019 7.314 9.892 1.00 80.44 86 THR A C 1
ATOM 696 O O . THR A 1 86 ? -19.650 8.368 9.851 1.00 80.44 86 THR A O 1
ATOM 699 N N . VAL A 1 87 ? -19.275 6.353 10.782 1.00 78.19 87 VAL A N 1
ATOM 700 C CA . VAL A 1 87 ? -20.339 6.453 11.784 1.00 78.19 87 VAL A CA 1
ATOM 701 C C . VAL A 1 87 ? -19.705 6.470 13.174 1.00 78.19 87 VAL A C 1
ATOM 703 O O . VAL A 1 87 ? -19.152 5.450 13.588 1.00 78.19 87 VAL A O 1
ATOM 706 N N . PRO A 1 88 ? -19.760 7.596 13.908 1.00 71.12 88 PRO A N 1
ATOM 707 C CA . PRO A 1 88 ? -19.349 7.609 15.303 1.00 71.12 88 PRO A CA 1
ATOM 708 C C . PRO A 1 88 ? -20.289 6.694 16.096 1.00 71.12 88 PRO A C 1
ATOM 710 O O . PRO A 1 88 ? -21.502 6.902 16.116 1.00 71.12 88 PRO A O 1
ATOM 713 N N . GLN A 1 89 ? -19.732 5.652 16.709 1.00 65.88 89 GLN A N 1
ATOM 714 C CA . GLN A 1 89 ? -20.468 4.801 17.638 1.00 65.88 89 GLN A CA 1
ATOM 715 C C . GLN A 1 89 ? -20.554 5.535 18.983 1.00 65.88 89 GLN A C 1
ATOM 717 O O . GLN A 1 89 ? -19.519 5.932 19.524 1.00 65.88 89 GLN A O 1
ATOM 722 N N . LEU A 1 90 ? -21.785 5.775 19.447 1.00 56.31 90 LEU A N 1
ATOM 723 C CA . LEU A 1 90 ? -22.107 6.357 20.755 1.00 56.31 90 LEU A CA 1
ATOM 724 C C . LE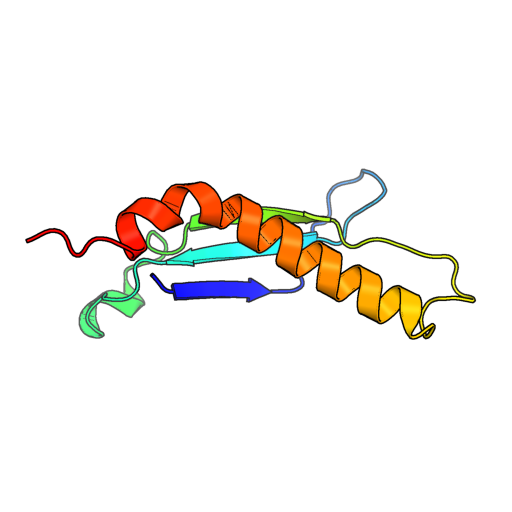U A 1 90 ? -22.032 5.302 21.860 1.00 56.31 90 LEU A C 1
ATOM 726 O O . LEU A 1 90 ? -22.495 4.166 21.605 1.00 56.31 90 LEU A O 1
#

Organism: NCBI:txid765257

Foldseek 3Di:
DDKDWDFDFQPDPPDFRTWIWIWDFDPPDPPVCVVPPPPRIDGQDTHGQDDDPPVCPPPVVVVVVRVCSVVVVVCVSCVVVVVVVVDPDD

pLDDT: mean 75.38, std 13.19, range [46.91, 92.0]

Sequence (90 aa):
IIIGSDKTTVSVAMGQNNYWPVYLSIGNIHNNVQQAHWNAIKLLAFLAIPKVAKKYTDDPMFWHFKKQLFHTVMTRIFSTLKDGMTVPQL

Secondary structure (DSSP, 8-state):
-EEEE--EE---SSS--EEEEEEEE-S---GGGGGG-TTSEEEEEEEE-----GGGTT-HHHHHHHHHHHHHHHHHHHTTTHHHHHS---

InterPro domains:
  IPR041078 Plavaka transposase [PF18759] (1-88)

Radius of gyration: 16.87 Å; chains: 1; bounding box: 40×27×48 Å